Protein AF-X1SJL0-F1 (afdb_monomer_lite)

Sequence (164 aa):
YEKEITGLSDGTPHYFRIRAHNSKGESCGAEKTFTTQTIVAATMITHDANEITDTAAKLHAEVQDTGWENPTRYLDWCEEKTWLAGWDYREKITQDHTKVPNTDQADFSVLITEANIKDHFWGHVKADGSDVAVTSSDGETKLKRELVSIDTVGKTMVLWVVLS

Foldseek 3Di:
DDDDDDDDDAQAKDKDWDWDADPVGIDIDDMDIDHHHHADDWDKDWDDWDPDDPPDIHTDMDTPGCSPDNDDDDDDDDPADAAAPPPPQDDDDDDDPVPDPDPDDAFDWDWDWDPDRDPSNLVPADQVNPVDFDADVSNHHTWDKDWPDDDSVVRTTTMITTHD

Structure (mmCIF, N/CA/C/O backbone):
data_AF-X1SJL0-F1
#
_entry.id   AF-X1SJL0-F1
#
loop_
_atom_site.group_PDB
_atom_site.id
_atom_site.type_symbol
_atom_site.label_atom_id
_atom_site.label_alt_id
_atom_site.label_comp_id
_atom_site.label_asym_id
_atom_site.label_entity_id
_atom_site.label_seq_id
_atom_site.pdbx_PDB_ins_code
_atom_site.Cartn_x
_atom_site.Cartn_y
_atom_site.Cartn_z
_atom_site.occupancy
_atom_site.B_iso_or_equiv
_atom_site.auth_seq_id
_atom_site.auth_comp_id
_atom_site.auth_asym_id
_atom_site.auth_atom_id
_atom_site.pdbx_PDB_model_num
ATOM 1 N N . TYR A 1 1 ? -22.784 16.366 33.598 1.00 87.25 1 TYR A N 1
ATOM 2 C CA . TYR A 1 1 ? -21.342 16.065 33.652 1.00 87.25 1 TYR A CA 1
ATOM 3 C C . TYR A 1 1 ? -20.964 15.496 32.307 1.00 87.25 1 TYR A C 1
ATOM 5 O O . TYR A 1 1 ? -21.662 14.604 31.841 1.00 87.25 1 TYR A O 1
ATOM 13 N N . GLU A 1 2 ? -19.911 16.022 31.702 1.00 94.00 2 GLU A N 1
ATOM 14 C CA . GLU A 1 2 ? -19.382 15.579 30.416 1.00 94.00 2 GLU A CA 1
ATOM 15 C C . GLU A 1 2 ? -17.874 15.368 30.548 1.00 94.00 2 GLU A C 1
ATOM 17 O O . GLU A 1 2 ? -17.224 15.999 31.385 1.00 94.00 2 GLU A O 1
ATOM 22 N N . LYS A 1 3 ? -17.339 14.422 29.777 1.00 96.06 3 LYS A N 1
ATOM 23 C CA . LYS A 1 3 ? -15.914 14.111 29.745 1.00 96.06 3 LYS A CA 1
ATOM 24 C C . LYS A 1 3 ? -15.531 13.701 28.333 1.00 96.06 3 LYS A C 1
ATOM 26 O O . LYS A 1 3 ? -16.121 12.772 27.788 1.00 96.06 3 LYS A O 1
ATOM 31 N N . GLU A 1 4 ? -14.528 14.371 27.789 1.00 97.62 4 GLU A N 1
ATOM 32 C CA . GLU A 1 4 ? -13.896 13.994 26.531 1.00 97.62 4 GLU A CA 1
ATOM 33 C C . GLU A 1 4 ? -12.901 12.844 26.754 1.00 97.62 4 GLU A C 1
ATOM 35 O O . GLU A 1 4 ? -12.238 12.763 27.796 1.00 97.62 4 GLU A O 1
ATOM 40 N N . ILE A 1 5 ? -12.826 11.935 25.784 1.00 96.75 5 ILE A N 1
ATOM 41 C CA . ILE A 1 5 ? -11.886 10.813 25.748 1.00 96.75 5 ILE A CA 1
ATOM 42 C C . ILE A 1 5 ? -11.269 10.731 24.350 1.00 96.75 5 ILE A C 1
ATOM 44 O O . ILE A 1 5 ? -11.955 10.949 23.355 1.00 96.75 5 ILE A O 1
ATOM 48 N N . THR A 1 6 ? -9.979 10.417 24.283 1.00 96.50 6 THR A N 1
ATOM 49 C CA . THR A 1 6 ? -9.200 10.308 23.041 1.00 96.50 6 THR A CA 1
ATOM 50 C C . THR A 1 6 ? -8.395 9.003 23.038 1.00 96.50 6 THR A C 1
ATOM 52 O O . THR A 1 6 ? -8.346 8.304 24.052 1.00 96.50 6 THR A O 1
ATOM 55 N N . GLY A 1 7 ? -7.789 8.646 21.899 1.00 94.56 7 GLY A N 1
ATOM 56 C CA . GLY A 1 7 ? -6.978 7.424 21.770 1.00 94.56 7 GLY A CA 1
ATOM 57 C C . GLY A 1 7 ? -7.793 6.126 21.718 1.00 94.56 7 GLY A C 1
ATOM 58 O O . GLY A 1 7 ? -7.329 5.090 22.186 1.00 94.56 7 GLY A O 1
ATOM 59 N N . LEU A 1 8 ? -9.022 6.189 21.198 1.00 96.50 8 LEU A N 1
ATOM 60 C CA . LEU A 1 8 ? -9.875 5.022 20.977 1.00 96.50 8 LEU A CA 1
ATOM 61 C C . LEU A 1 8 ? -9.530 4.347 19.647 1.00 96.50 8 LEU A C 1
ATOM 63 O O . LEU A 1 8 ? -9.173 5.026 18.688 1.00 96.50 8 LEU A O 1
ATOM 67 N N . SER A 1 9 ? -9.674 3.026 19.588 1.00 95.50 9 SER A N 1
ATOM 68 C CA . SER A 1 9 ? -9.548 2.267 18.342 1.00 95.50 9 SER A CA 1
ATOM 69 C C . SER A 1 9 ? -10.697 2.612 17.393 1.00 95.50 9 SER A C 1
ATOM 71 O O . SER A 1 9 ? -11.831 2.789 17.843 1.00 95.50 9 SER A O 1
ATOM 73 N N . ASP A 1 10 ? -10.426 2.716 16.095 1.00 96.31 10 ASP A N 1
ATOM 74 C CA . ASP A 1 10 ? -11.436 2.982 15.072 1.00 96.31 10 ASP A CA 1
ATOM 75 C C . ASP A 1 10 ? -12.347 1.756 14.852 1.00 96.31 10 ASP A C 1
ATOM 77 O O . ASP A 1 10 ? -12.019 0.633 15.246 1.00 96.31 10 ASP A O 1
ATOM 81 N N . GLY A 1 11 ? -13.552 1.981 14.320 1.00 96.00 11 GLY A N 1
ATOM 82 C CA . GLY A 1 11 ? -14.552 0.939 14.049 1.00 96.00 11 GLY A CA 1
ATOM 83 C C . GLY A 1 11 ? -14.965 0.070 15.248 1.00 96.00 11 GLY A C 1
ATOM 84 O O . GLY A 1 11 ? -15.578 -0.982 15.062 1.00 96.00 11 GLY A O 1
ATOM 85 N N . THR A 1 12 ? -14.620 0.468 16.474 1.00 97.81 12 THR A N 1
ATOM 86 C CA . THR A 1 12 ? -14.664 -0.390 17.663 1.00 97.81 12 THR A CA 1
ATOM 87 C C . THR A 1 12 ? -15.790 0.050 18.605 1.00 97.81 12 THR A C 1
ATOM 89 O O . THR A 1 12 ? -15.933 1.245 18.891 1.00 97.81 12 THR A O 1
ATOM 92 N N . PRO A 1 13 ? -16.626 -0.880 19.111 1.00 97.75 13 PRO A N 1
ATOM 93 C CA . PRO A 1 13 ? -17.634 -0.550 20.108 1.00 97.75 13 PRO A CA 1
ATOM 94 C C . PRO A 1 13 ? -16.989 -0.264 21.471 1.00 97.75 13 PRO A C 1
ATOM 96 O O . PRO A 1 13 ? -16.189 -1.046 21.984 1.00 97.75 13 PRO A O 1
ATOM 99 N N . HIS A 1 14 ? -17.408 0.831 22.097 1.00 98.12 14 HIS A N 1
ATOM 100 C CA . HIS A 1 14 ? -17.014 1.239 23.441 1.00 98.12 14 HIS A CA 1
ATOM 101 C C . HIS A 1 14 ? -18.236 1.360 24.354 1.00 98.12 14 HIS A C 1
ATOM 103 O O . HIS A 1 14 ? -19.357 1.614 23.905 1.00 98.12 14 HIS A O 1
ATOM 109 N N . TYR A 1 15 ? -18.009 1.186 25.656 1.00 98.00 15 TYR A N 1
ATOM 110 C CA . TYR A 1 15 ? -19.053 1.136 26.678 1.00 98.00 15 TYR A CA 1
ATOM 111 C C . TYR A 1 15 ? -18.731 2.117 27.799 1.00 98.00 15 TYR A C 1
ATOM 113 O O . TYR A 1 15 ? -17.581 2.241 28.222 1.00 98.00 15 TYR A O 1
ATOM 121 N N . PHE A 1 16 ? -19.746 2.818 28.297 1.00 97.81 16 PHE A N 1
ATOM 122 C CA . PHE A 1 16 ? -19.586 3.754 29.403 1.00 97.81 16 PHE A CA 1
ATOM 123 C C . PHE A 1 16 ? -20.820 3.785 30.305 1.00 97.81 16 PHE A C 1
ATOM 125 O O . PHE A 1 16 ? -21.941 3.490 29.891 1.00 97.81 16 PHE A O 1
ATOM 132 N N . ARG A 1 17 ? -20.609 4.172 31.564 1.00 97.75 17 ARG A N 1
ATOM 133 C CA . ARG A 1 17 ? -21.665 4.441 32.548 1.00 97.75 17 ARG A CA 1
ATOM 134 C C . ARG A 1 17 ? -21.182 5.461 33.571 1.00 97.75 17 ARG A C 1
ATOM 136 O O . ARG A 1 17 ? -19.985 5.556 33.838 1.00 97.75 17 ARG A O 1
ATOM 143 N N . ILE A 1 18 ? -22.111 6.179 34.194 1.00 97.50 18 ILE A N 1
ATOM 144 C CA . ILE A 1 18 ? -21.806 7.043 35.341 1.00 97.50 18 ILE A CA 1
ATOM 145 C C . ILE A 1 18 ? -21.679 6.210 36.628 1.00 97.50 18 ILE A C 1
ATOM 147 O O . ILE A 1 18 ? -22.442 5.263 36.834 1.00 97.50 18 ILE A O 1
ATOM 151 N N . ARG A 1 19 ? -20.735 6.574 37.504 1.00 97.06 19 ARG A N 1
ATOM 152 C CA . ARG A 1 19 ? -20.610 6.064 38.881 1.00 97.06 19 ARG A CA 1
ATOM 153 C C . ARG A 1 19 ? -20.600 7.240 39.851 1.00 97.06 19 ARG A C 1
ATOM 155 O O . ARG A 1 19 ? -19.917 8.227 39.591 1.00 97.06 19 ARG A O 1
ATOM 162 N N . ALA A 1 20 ? -21.334 7.128 40.952 1.00 97.69 20 ALA A N 1
ATOM 163 C CA . ALA A 1 20 ? -21.373 8.135 42.009 1.00 97.69 20 ALA A CA 1
ATOM 164 C C . ALA A 1 20 ? -21.163 7.477 43.378 1.00 97.69 20 ALA A C 1
ATOM 166 O O . ALA A 1 20 ? -21.744 6.426 43.648 1.00 97.69 20 ALA A O 1
ATOM 167 N N . HIS A 1 21 ? -20.357 8.105 44.236 1.00 97.94 21 HIS A N 1
ATOM 168 C CA . HIS A 1 21 ? -20.058 7.658 45.597 1.00 97.94 21 HIS A CA 1
ATOM 169 C C . HIS A 1 21 ? -20.415 8.756 46.605 1.00 97.94 21 HIS A C 1
ATOM 171 O O . HIS A 1 21 ? -20.130 9.930 46.371 1.00 97.94 21 HIS A O 1
ATOM 177 N N . ASN A 1 22 ? -21.004 8.383 47.738 1.00 97.12 22 ASN A N 1
ATOM 178 C CA . ASN A 1 22 ? -21.153 9.245 48.906 1.00 97.12 22 ASN A CA 1
ATOM 179 C C . ASN A 1 22 ? -20.938 8.432 50.196 1.00 97.12 22 ASN A C 1
ATOM 181 O O . ASN A 1 22 ? -20.711 7.225 50.159 1.00 97.12 22 ASN A O 1
ATOM 185 N N . SER A 1 23 ? -21.062 9.076 51.358 1.00 97.81 23 SER A N 1
ATOM 186 C CA . SER A 1 23 ? -20.890 8.417 52.664 1.00 97.81 23 SER A CA 1
ATOM 187 C C . SER A 1 23 ? -21.877 7.272 52.947 1.00 97.81 23 SER A C 1
ATOM 189 O O . SER A 1 23 ? -21.740 6.587 53.960 1.00 97.81 23 SER A O 1
ATOM 191 N N . LYS A 1 24 ? -22.882 7.061 52.088 1.00 97.62 24 LYS A N 1
ATOM 192 C CA . LYS A 1 24 ? -23.859 5.966 52.158 1.00 97.62 24 LYS A CA 1
ATOM 193 C C . LYS A 1 24 ? -23.596 4.852 51.140 1.00 97.62 24 LYS A C 1
ATOM 195 O O . LYS A 1 24 ? -24.300 3.849 51.185 1.00 97.62 24 LYS A O 1
ATOM 200 N N . GLY A 1 25 ? -22.595 4.992 50.270 1.00 97.19 25 GLY A N 1
ATOM 201 C CA . GLY A 1 25 ? -22.164 3.951 49.339 1.00 97.19 25 GLY A CA 1
ATOM 202 C C . GLY A 1 25 ? -21.967 4.436 47.905 1.00 97.19 25 GLY A C 1
ATOM 203 O O . GLY A 1 25 ? -21.909 5.632 47.623 1.00 97.19 25 GLY A O 1
ATOM 204 N N . GLU A 1 26 ? -21.848 3.472 46.991 1.00 97.94 26 GLU A N 1
ATOM 205 C CA . GLU A 1 26 ? -21.736 3.701 45.550 1.00 97.94 26 GLU A CA 1
ATOM 206 C C . GLU A 1 26 ? -23.017 3.323 44.805 1.00 97.94 26 GLU A C 1
ATOM 208 O O . GLU A 1 26 ? -23.723 2.387 45.173 1.00 97.94 26 GLU A O 1
ATOM 213 N N . SER A 1 27 ? -23.274 4.016 43.698 1.00 97.56 27 SER A N 1
ATOM 214 C CA . SER A 1 27 ? -24.301 3.658 42.722 1.00 97.56 27 SER A CA 1
ATOM 215 C C . SER A 1 27 ? -23.769 3.810 41.297 1.00 97.56 27 SER A C 1
ATOM 217 O O . SER A 1 27 ? -22.865 4.609 41.031 1.00 97.56 27 SER A O 1
ATOM 219 N N . CYS A 1 28 ? -24.319 3.020 40.375 1.00 97.81 28 CYS A N 1
ATOM 220 C CA . CYS A 1 28 ? -24.009 3.077 38.948 1.00 97.81 28 CYS A CA 1
ATOM 221 C C . CYS A 1 28 ? -25.279 3.414 38.162 1.00 97.81 28 CYS A C 1
ATOM 223 O O . CYS A 1 28 ? -26.352 2.901 38.476 1.00 97.81 28 CYS A O 1
ATOM 225 N N . GLY A 1 29 ? -25.148 4.236 37.122 1.00 97.69 29 GLY A N 1
ATOM 226 C CA . GLY A 1 29 ? -26.201 4.405 36.121 1.00 97.69 29 GLY A CA 1
ATOM 227 C C . GLY A 1 29 ? -26.247 3.246 35.119 1.00 97.69 29 GLY A C 1
ATOM 228 O O . GLY A 1 29 ? -25.416 2.335 35.161 1.00 97.69 29 GLY A O 1
ATOM 229 N N . ALA A 1 30 ? -27.205 3.310 34.190 1.00 98.12 30 ALA A N 1
ATOM 230 C CA . ALA A 1 30 ? -27.300 2.365 33.080 1.00 98.12 30 ALA A CA 1
ATOM 231 C C . ALA A 1 30 ? -26.086 2.473 32.141 1.00 98.12 30 ALA A C 1
ATOM 233 O O . ALA A 1 30 ? -25.581 3.571 31.892 1.00 98.12 30 ALA A O 1
ATOM 234 N N . GLU A 1 31 ? -25.651 1.335 31.605 1.00 98.50 31 GLU A N 1
ATOM 235 C CA . GLU A 1 31 ? -24.616 1.283 30.575 1.00 98.50 31 GLU A CA 1
ATOM 236 C C . GLU A 1 31 ? -25.137 1.823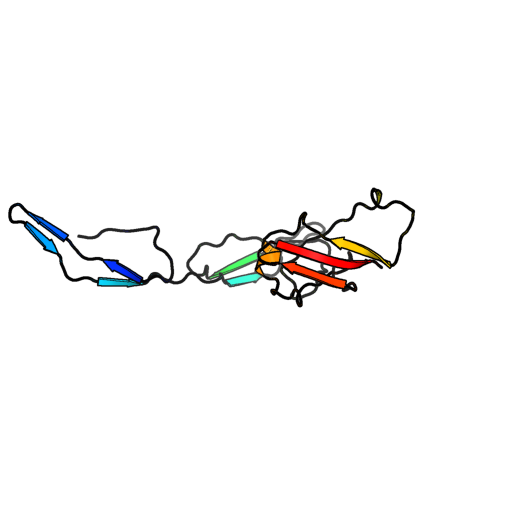 29.240 1.00 98.50 31 GLU A C 1
ATOM 238 O O . GLU A 1 31 ? -26.311 1.667 28.887 1.00 98.50 31 GLU A O 1
ATOM 243 N N . LYS A 1 32 ? -24.247 2.488 28.509 1.00 98.31 32 LYS A N 1
ATOM 244 C CA . LYS A 1 32 ? -24.456 2.983 27.153 1.00 98.31 32 LYS A CA 1
ATOM 245 C C . LYS A 1 32 ? -23.293 2.546 26.275 1.00 98.31 32 LYS A C 1
ATOM 247 O O . LYS A 1 32 ? -22.187 2.330 26.767 1.00 98.31 32 LYS A O 1
ATOM 252 N N . THR A 1 33 ? -23.557 2.446 24.977 1.00 98.00 33 THR A N 1
ATOM 253 C CA . THR A 1 33 ? -22.566 2.073 23.969 1.00 98.00 33 THR A CA 1
ATOM 254 C C . THR A 1 33 ? -22.535 3.093 22.839 1.00 98.00 33 THR A C 1
ATOM 256 O O . THR A 1 33 ? -23.544 3.740 22.549 1.00 98.00 33 THR A O 1
ATOM 259 N N . PHE A 1 34 ? -21.368 3.237 22.226 1.00 97.94 34 PHE A N 1
ATOM 260 C CA . PHE A 1 34 ? -21.162 3.926 20.959 1.00 97.94 34 PHE A CA 1
ATOM 261 C C . PHE A 1 34 ? -20.081 3.177 20.172 1.00 97.94 34 PHE A C 1
ATOM 263 O O . PHE A 1 34 ? -19.327 2.392 20.743 1.00 97.94 34 PHE A O 1
ATOM 270 N N . THR A 1 35 ? -20.006 3.391 18.864 1.00 97.75 35 THR A N 1
ATOM 271 C CA . THR A 1 35 ? -18.961 2.820 18.001 1.00 97.75 35 THR A CA 1
ATOM 272 C C . THR A 1 35 ? -18.211 3.970 17.353 1.00 97.75 35 THR A C 1
ATOM 274 O O . THR A 1 35 ? -18.837 4.929 16.896 1.00 97.75 35 THR A O 1
ATOM 277 N N . THR A 1 36 ? -16.883 3.914 17.374 1.00 97.44 36 THR A N 1
ATOM 278 C CA . THR A 1 36 ? -16.046 4.868 16.638 1.00 97.44 36 THR A CA 1
ATOM 279 C C . THR A 1 36 ? -16.224 4.670 15.132 1.00 97.44 36 THR A C 1
ATOM 281 O O . THR A 1 36 ? -16.646 3.610 14.670 1.00 97.44 36 THR A O 1
ATOM 284 N N . GLN A 1 37 ? -15.939 5.703 14.343 1.00 94.94 37 GLN A N 1
ATOM 285 C CA . GLN A 1 37 ? -15.933 5.571 12.885 1.00 94.94 37 GLN A CA 1
ATOM 286 C C . GLN A 1 37 ? -14.785 4.656 12.453 1.00 94.94 37 GLN A C 1
ATOM 288 O O . GLN A 1 37 ? -13.764 4.608 13.133 1.00 94.94 37 GLN A O 1
ATOM 293 N N . THR A 1 38 ? -14.962 3.928 11.354 1.00 95.50 38 THR A N 1
ATOM 294 C CA . THR A 1 38 ? -13.906 3.108 10.743 1.00 95.50 38 THR A CA 1
ATOM 295 C C . THR A 1 38 ? -13.044 3.983 9.847 1.00 95.50 38 THR A C 1
ATOM 297 O O . THR A 1 38 ? -13.582 4.674 8.978 1.00 95.50 38 THR A O 1
ATOM 300 N N . ILE A 1 39 ? -11.727 3.938 10.041 1.00 94.25 39 ILE A N 1
ATOM 301 C CA . ILE A 1 39 ? -10.785 4.627 9.154 1.00 94.25 39 ILE A CA 1
ATOM 302 C C . ILE A 1 39 ? -10.744 3.876 7.820 1.00 94.25 39 ILE A C 1
ATOM 304 O O . ILE A 1 39 ? -10.699 2.645 7.777 1.00 94.25 39 ILE A O 1
ATOM 308 N N . VAL A 1 40 ? -10.793 4.618 6.717 1.00 93.31 40 VAL A N 1
ATOM 309 C CA . VAL A 1 40 ? -10.741 4.067 5.355 1.00 93.31 40 VAL A CA 1
ATOM 310 C C . VAL A 1 40 ? -9.664 4.775 4.543 1.00 93.31 40 VAL A C 1
ATOM 312 O O . VAL A 1 40 ? -9.152 5.816 4.945 1.00 93.31 40 VAL A O 1
ATOM 315 N N . ALA A 1 41 ? -9.299 4.211 3.392 1.00 89.88 41 ALA A N 1
ATOM 316 C CA . ALA A 1 41 ? -8.312 4.833 2.518 1.00 89.88 41 ALA A CA 1
ATOM 317 C C . ALA A 1 41 ? -8.771 6.229 2.057 1.00 89.88 41 ALA A C 1
ATOM 319 O O . ALA A 1 41 ? -9.920 6.412 1.650 1.00 89.88 41 ALA A O 1
ATOM 320 N N . ALA A 1 42 ? -7.849 7.192 2.081 1.00 92.38 42 ALA A N 1
ATOM 321 C CA . ALA A 1 42 ? -8.074 8.519 1.526 1.00 92.38 42 ALA A CA 1
ATOM 322 C C . ALA A 1 42 ? -8.293 8.452 0.005 1.00 92.38 42 ALA A C 1
ATOM 324 O O . ALA A 1 42 ? -7.689 7.631 -0.690 1.00 92.38 42 ALA A O 1
ATOM 325 N N . THR A 1 43 ? -9.115 9.356 -0.525 1.00 93.50 43 THR A N 1
ATOM 326 C CA . THR A 1 43 ? -9.324 9.503 -1.972 1.00 93.50 43 THR A CA 1
ATOM 327 C C . THR A 1 43 ? -8.642 10.765 -2.484 1.00 93.50 43 THR A C 1
ATOM 329 O O . THR A 1 43 ? -8.631 11.806 -1.821 1.00 93.50 43 THR A O 1
ATOM 332 N N . MET A 1 44 ? -8.028 10.671 -3.663 1.00 93.00 44 MET A N 1
ATOM 333 C CA . MET A 1 44 ? -7.189 11.725 -4.233 1.00 93.00 44 MET A CA 1
ATOM 334 C C . MET A 1 44 ? -7.455 11.905 -5.721 1.00 93.00 44 MET A C 1
ATOM 336 O O . MET A 1 44 ? -7.848 10.966 -6.411 1.00 93.00 44 MET A O 1
ATOM 340 N N . ILE A 1 45 ? -7.188 13.112 -6.208 1.00 93.56 45 ILE A N 1
ATOM 341 C CA . ILE A 1 45 ? -7.168 13.441 -7.629 1.00 93.56 45 ILE A CA 1
ATOM 342 C C . ILE A 1 45 ? -5.843 14.123 -7.976 1.00 93.56 45 ILE A C 1
ATOM 344 O O . ILE A 1 45 ? -5.335 14.949 -7.215 1.00 93.56 45 ILE A O 1
ATOM 348 N N . THR A 1 46 ? -5.280 13.768 -9.127 1.00 90.69 46 THR A N 1
ATOM 349 C CA . THR A 1 46 ? -4.133 14.458 -9.723 1.00 90.69 46 THR A CA 1
ATOM 350 C C . THR A 1 46 ? -4.656 15.411 -10.785 1.00 90.69 46 THR A C 1
ATOM 352 O O . THR A 1 46 ? -5.467 15.018 -11.623 1.00 90.69 46 THR A O 1
ATOM 355 N N . HIS A 1 47 ? -4.203 16.658 -10.736 1.00 93.00 47 HIS A N 1
ATOM 356 C CA . HIS A 1 47 ? -4.571 17.692 -11.698 1.00 93.00 47 HIS A CA 1
ATOM 357 C C . HIS A 1 47 ? -3.452 17.873 -12.726 1.00 93.00 47 HIS A C 1
ATOM 359 O O . HIS A 1 47 ? -2.307 17.476 -12.493 1.00 93.00 47 HIS A O 1
ATOM 365 N N . ASP A 1 48 ? -3.774 18.503 -13.855 1.00 92.56 48 ASP A N 1
ATOM 366 C CA . ASP A 1 48 ? -2.770 18.856 -14.857 1.00 92.56 48 ASP A CA 1
ATOM 367 C C . ASP A 1 48 ? -1.676 19.757 -14.260 1.00 92.56 48 ASP A C 1
ATOM 369 O O . ASP A 1 48 ? -1.932 20.631 -13.424 1.00 92.56 48 ASP A O 1
ATOM 373 N N . ALA A 1 49 ? -0.439 19.566 -14.722 1.00 92.00 49 ALA A N 1
ATOM 374 C CA . ALA A 1 49 ? 0.660 20.467 -14.405 1.00 92.00 49 ALA A CA 1
ATOM 375 C C . ALA A 1 49 ? 0.460 21.835 -15.080 1.00 92.00 49 ALA A C 1
ATOM 377 O O . ALA A 1 49 ? -0.100 21.932 -16.173 1.00 92.00 49 ALA A O 1
ATOM 378 N N . ASN A 1 50 ? 0.957 22.903 -14.459 1.00 96.25 50 ASN A N 1
ATOM 379 C CA . ASN A 1 50 ? 0.947 24.247 -15.043 1.00 96.25 50 ASN A CA 1
ATOM 380 C C . ASN A 1 50 ? 2.276 24.977 -14.797 1.00 96.25 50 ASN A C 1
ATOM 382 O O . ASN A 1 50 ? 3.234 24.369 -14.325 1.00 96.25 50 ASN A O 1
ATOM 386 N N . GLU A 1 51 ? 2.352 26.260 -15.176 1.00 96.50 51 GLU A N 1
ATOM 387 C CA . GLU A 1 51 ? 3.579 27.073 -15.065 1.00 96.50 51 GLU A CA 1
ATOM 388 C C . GLU A 1 51 ? 4.796 26.389 -15.734 1.00 96.50 51 GLU A C 1
ATOM 390 O O . GLU A 1 51 ? 5.903 26.389 -15.202 1.00 96.50 51 GLU A O 1
ATOM 395 N N . ILE A 1 52 ? 4.569 25.764 -16.897 1.00 96.69 52 ILE A N 1
ATOM 396 C CA . ILE A 1 52 ? 5.582 24.981 -17.618 1.00 96.69 52 ILE A CA 1
ATOM 397 C C . ILE A 1 52 ? 6.530 25.922 -18.374 1.00 96.69 52 ILE A C 1
ATOM 399 O O . ILE A 1 52 ? 6.089 26.730 -19.195 1.00 96.69 52 ILE A O 1
ATOM 403 N N . THR A 1 53 ? 7.829 25.792 -18.117 1.00 96.88 53 THR A N 1
ATOM 404 C CA . THR A 1 53 ? 8.923 26.459 -18.836 1.00 96.88 53 THR A CA 1
ATOM 405 C C . THR A 1 53 ? 9.796 25.425 -19.556 1.00 96.88 53 THR A C 1
ATOM 407 O O . THR A 1 53 ? 9.462 24.245 -19.615 1.00 96.88 53 THR A O 1
ATOM 410 N N . ASP A 1 54 ? 10.924 25.855 -20.125 1.00 86.50 54 ASP A N 1
ATOM 411 C CA . ASP A 1 54 ? 11.910 24.963 -20.747 1.00 86.50 54 ASP A CA 1
ATOM 412 C C . ASP A 1 54 ? 12.545 23.956 -19.768 1.00 86.50 54 ASP A C 1
ATOM 414 O O . ASP A 1 54 ? 13.051 22.921 -20.195 1.00 86.50 54 ASP A O 1
ATOM 418 N N . THR A 1 55 ? 12.524 24.261 -18.469 1.00 92.62 55 THR A N 1
ATOM 419 C CA . THR A 1 55 ? 13.265 23.533 -17.427 1.00 92.62 55 THR A CA 1
ATOM 420 C C . THR A 1 55 ? 12.482 23.338 -16.124 1.00 92.62 55 THR A C 1
ATOM 422 O O . THR A 1 55 ? 13.021 22.787 -15.167 1.00 92.62 55 THR A O 1
ATOM 425 N N . ALA A 1 56 ? 11.219 23.772 -16.052 1.00 90.69 56 ALA A N 1
ATOM 426 C CA . ALA A 1 56 ? 10.399 23.656 -14.848 1.00 90.69 56 ALA A CA 1
ATOM 427 C C . ALA A 1 56 ? 8.911 23.446 -15.161 1.00 90.69 56 ALA A C 1
ATOM 429 O O . ALA A 1 56 ? 8.425 23.776 -16.239 1.00 90.69 56 ALA A O 1
ATOM 430 N N . ALA A 1 57 ? 8.183 22.917 -14.181 1.00 93.12 57 ALA A N 1
ATOM 431 C CA . ALA A 1 57 ? 6.728 22.843 -14.159 1.00 93.12 57 ALA A CA 1
ATOM 432 C C . ALA A 1 57 ? 6.244 22.786 -12.704 1.00 93.12 57 ALA A C 1
ATOM 434 O O . ALA A 1 57 ? 7.001 22.431 -11.797 1.00 93.12 57 ALA A O 1
ATOM 435 N N . LYS A 1 58 ? 4.965 23.087 -12.480 1.00 95.56 58 LYS A N 1
ATOM 436 C CA . LYS A 1 58 ? 4.305 22.958 -11.181 1.00 95.56 58 LYS A CA 1
ATOM 437 C C . LYS A 1 58 ? 3.271 21.840 -11.230 1.00 95.56 58 LYS A C 1
ATOM 439 O O . LYS A 1 58 ? 2.365 21.868 -12.062 1.00 95.56 58 LYS A O 1
ATOM 444 N N . LEU A 1 59 ? 3.422 20.865 -10.338 1.00 93.81 59 LEU A N 1
ATOM 445 C CA . LEU A 1 59 ? 2.548 19.697 -10.223 1.00 93.81 59 LEU A CA 1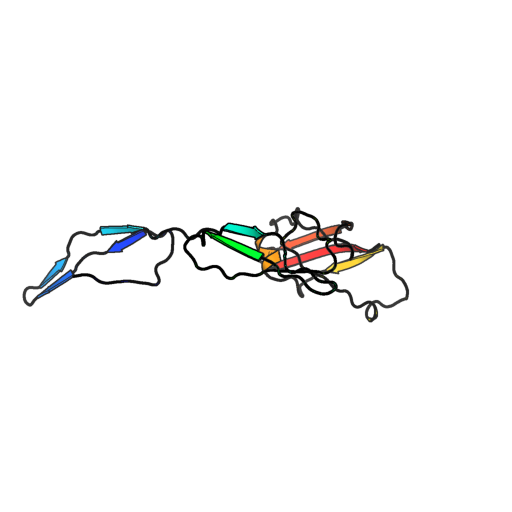
ATOM 446 C C . LEU A 1 59 ? 1.461 19.938 -9.172 1.00 93.81 59 LEU A C 1
ATOM 448 O O . LEU A 1 59 ? 1.707 20.614 -8.172 1.00 93.81 59 LEU A O 1
ATOM 452 N N . HIS A 1 60 ? 0.278 19.360 -9.386 1.00 93.69 60 HIS A N 1
ATOM 453 C CA . HIS A 1 60 ? -0.897 19.594 -8.544 1.00 93.69 60 HIS A CA 1
ATOM 454 C C . HIS A 1 60 ? -1.628 18.288 -8.234 1.00 93.69 60 HIS A C 1
ATOM 456 O O . HIS A 1 60 ? -1.881 17.472 -9.118 1.00 93.69 60 HIS A O 1
ATOM 462 N N . ALA A 1 61 ? -2.010 18.110 -6.972 1.00 92.56 61 ALA A N 1
ATOM 463 C CA . ALA A 1 61 ? -2.872 17.025 -6.521 1.00 92.56 61 ALA A CA 1
ATOM 464 C C . ALA A 1 61 ? -3.701 17.483 -5.317 1.00 92.56 61 ALA A C 1
ATOM 466 O O . ALA A 1 61 ? -3.306 18.391 -4.583 1.00 92.56 61 ALA A O 1
ATOM 467 N N . GLU A 1 62 ? -4.846 16.847 -5.105 1.00 95.25 62 GLU A N 1
ATOM 468 C CA . GLU A 1 62 ? -5.807 17.211 -4.069 1.00 95.25 62 GLU A CA 1
ATOM 469 C C . GLU A 1 62 ? -6.351 15.958 -3.374 1.00 95.25 62 GLU A C 1
ATOM 471 O O . GLU A 1 62 ? -6.669 14.963 -4.024 1.00 95.25 62 GLU A O 1
ATOM 476 N N . VAL A 1 63 ? -6.476 16.013 -2.043 1.00 96.50 63 VAL A N 1
ATOM 477 C CA . VAL A 1 63 ? -7.195 14.989 -1.266 1.00 96.50 63 VAL A CA 1
ATOM 478 C C . VAL A 1 63 ? -8.664 15.381 -1.231 1.00 96.50 63 VAL A C 1
ATOM 480 O O . VAL A 1 63 ? -8.993 16.439 -0.703 1.00 96.50 63 VAL A O 1
ATOM 483 N N . GLN A 1 64 ? -9.515 14.523 -1.784 1.00 97.12 64 GLN A N 1
ATOM 484 C CA . GLN A 1 64 ? -10.966 14.705 -1.836 1.00 97.12 64 GLN A CA 1
ATOM 485 C C . GLN A 1 64 ? -11.633 14.237 -0.538 1.00 97.12 64 GLN A C 1
ATOM 487 O O . GLN A 1 64 ? -12.557 14.876 -0.042 1.00 97.12 64 GLN A O 1
ATOM 492 N N . ASP A 1 65 ? -11.124 13.151 0.044 1.00 96.56 65 ASP A N 1
ATOM 493 C CA . ASP A 1 65 ? -11.561 12.619 1.333 1.00 96.56 65 ASP A CA 1
ATOM 494 C C . ASP A 1 65 ? -10.349 12.063 2.080 1.00 96.56 65 ASP A C 1
ATOM 496 O O . ASP A 1 65 ? -9.521 11.362 1.497 1.00 96.56 65 ASP A O 1
ATOM 500 N N . THR A 1 66 ? -10.233 12.378 3.366 1.00 96.06 66 THR A N 1
ATOM 501 C CA . THR A 1 66 ? -9.153 11.878 4.216 1.00 96.06 66 THR A CA 1
ATOM 502 C C . THR A 1 66 ? -9.422 10.462 4.723 1.00 96.06 66 THR A C 1
ATOM 504 O O . THR A 1 66 ? -8.499 9.809 5.189 1.00 96.06 66 THR A O 1
ATOM 507 N N . GLY A 1 67 ? -10.664 9.975 4.656 1.00 95.00 67 GLY A N 1
ATOM 508 C CA . GLY A 1 67 ? -11.022 8.664 5.195 1.00 95.00 67 GLY A CA 1
ATOM 509 C C . GLY A 1 67 ? -10.943 8.610 6.722 1.00 95.00 67 GLY A C 1
ATOM 510 O O . GLY A 1 67 ? -10.593 7.580 7.291 1.00 95.00 67 GLY A O 1
ATOM 511 N N . TRP A 1 68 ? -11.281 9.727 7.380 1.00 93.44 68 TRP A N 1
ATOM 512 C CA . TRP A 1 68 ? -11.310 9.909 8.844 1.00 93.44 68 TRP A CA 1
ATOM 513 C C . TRP A 1 68 ? -9.957 9.986 9.563 1.00 93.44 68 TRP A C 1
ATOM 515 O O . TRP A 1 68 ? -9.926 10.255 10.762 1.00 93.44 68 TRP A O 1
ATOM 525 N N . GLU A 1 69 ? -8.843 9.869 8.843 1.00 93.31 69 GLU A N 1
ATOM 526 C CA . GLU A 1 69 ? -7.495 10.102 9.368 1.00 93.31 69 GLU A CA 1
ATOM 527 C C . GLU A 1 69 ? -6.729 11.057 8.451 1.00 93.31 69 GLU A C 1
ATOM 529 O O . GLU A 1 69 ? -6.930 11.048 7.246 1.00 93.31 69 GLU A O 1
ATOM 534 N N . ASN A 1 70 ? -5.858 11.916 8.985 1.00 92.25 70 ASN A N 1
ATOM 535 C CA . ASN A 1 70 ? -5.104 12.844 8.142 1.00 92.25 70 ASN A CA 1
ATOM 536 C C . ASN A 1 70 ? -3.974 12.102 7.392 1.00 92.25 70 ASN A C 1
ATOM 538 O O . ASN A 1 70 ? -3.031 11.651 8.045 1.00 92.25 70 ASN A O 1
ATOM 542 N N . PRO A 1 71 ? -4.011 11.988 6.048 1.00 91.81 71 PRO A N 1
ATOM 543 C CA . PRO A 1 71 ? -3.036 11.185 5.321 1.00 91.81 71 PRO A CA 1
ATOM 544 C C . PRO A 1 71 ? -1.694 11.908 5.176 1.00 91.81 71 PRO A C 1
ATOM 546 O O . PRO A 1 71 ? -1.633 13.130 4.990 1.00 91.81 71 PRO A O 1
ATOM 549 N N . THR A 1 72 ? -0.613 11.126 5.151 1.00 91.75 72 THR A N 1
ATOM 550 C CA . THR A 1 72 ? 0.678 11.591 4.623 1.00 91.75 72 THR A CA 1
ATOM 551 C C . THR A 1 72 ? 0.602 11.635 3.097 1.00 91.75 72 THR A C 1
ATOM 553 O O . THR A 1 72 ? 0.009 10.754 2.480 1.00 91.75 72 THR A O 1
ATOM 556 N N . ARG A 1 73 ? 1.165 12.677 2.478 1.00 85.88 73 ARG A N 1
ATOM 557 C CA . ARG A 1 73 ? 0.997 12.975 1.047 1.00 85.88 73 ARG A CA 1
ATOM 558 C C . ARG A 1 73 ? 2.351 12.989 0.354 1.00 85.88 73 ARG A C 1
ATOM 560 O O . ARG A 1 73 ? 3.281 13.618 0.854 1.00 85.88 73 ARG A O 1
ATOM 567 N N . TYR A 1 74 ? 2.417 12.362 -0.813 1.00 82.50 74 TYR A N 1
ATOM 568 C CA . TYR A 1 74 ? 3.579 12.362 -1.697 1.00 82.50 74 TYR A CA 1
ATOM 569 C C . TYR A 1 74 ? 3.115 12.727 -3.108 1.00 82.50 74 TYR A C 1
ATOM 571 O O . TYR A 1 74 ? 2.016 12.349 -3.514 1.00 82.50 74 TYR A O 1
ATOM 579 N N . LEU A 1 75 ? 3.927 13.495 -3.830 1.00 82.94 75 LEU A N 1
ATOM 580 C CA . LEU A 1 75 ? 3.694 13.835 -5.229 1.00 82.94 75 LEU A CA 1
ATOM 581 C C . LEU A 1 75 ? 4.997 13.582 -5.980 1.00 82.94 75 LEU A C 1
ATOM 583 O O . LEU A 1 75 ? 5.942 14.362 -5.868 1.00 82.94 75 LEU A O 1
ATOM 587 N N . ASP A 1 76 ? 5.050 12.453 -6.677 1.00 77.06 76 ASP A N 1
ATOM 588 C CA . ASP A 1 76 ? 6.261 11.970 -7.333 1.00 77.06 76 ASP A CA 1
ATOM 589 C C . ASP A 1 76 ? 6.383 12.507 -8.769 1.00 77.06 76 ASP A C 1
ATOM 591 O O . ASP A 1 76 ? 5.385 12.749 -9.450 1.00 77.06 76 ASP A O 1
ATOM 595 N N . TRP A 1 77 ? 7.621 12.670 -9.245 1.00 75.81 77 TRP A N 1
ATOM 596 C CA . TRP A 1 77 ? 7.946 13.110 -10.606 1.00 75.81 77 TRP A CA 1
ATOM 597 C C . TRP A 1 77 ? 9.199 12.404 -11.137 1.00 75.81 77 TRP A C 1
ATOM 599 O O . TRP A 1 77 ? 10.105 12.086 -10.366 1.00 75.81 77 TRP A O 1
ATOM 609 N N . CYS A 1 78 ? 9.257 12.172 -12.452 1.00 69.62 78 CYS A N 1
ATOM 610 C CA . CYS A 1 78 ? 10.405 11.582 -13.141 1.00 69.62 78 CYS A CA 1
ATOM 611 C C . CYS A 1 78 ? 10.541 12.114 -14.581 1.00 69.62 78 CYS A C 1
ATOM 613 O O . CYS A 1 78 ? 9.544 12.458 -15.215 1.00 69.62 78 CYS A O 1
ATOM 615 N N . GLU A 1 79 ? 11.772 12.148 -15.101 1.00 60.88 79 GLU A N 1
ATOM 616 C CA . GLU A 1 79 ? 12.094 12.591 -16.473 1.00 60.88 79 GLU A CA 1
ATOM 617 C C . GLU A 1 79 ? 11.800 11.516 -17.532 1.00 60.88 79 GLU A C 1
ATOM 619 O O . GLU A 1 79 ? 11.485 11.832 -18.677 1.00 60.88 79 GLU A O 1
ATOM 624 N N . GLU A 1 80 ? 11.829 10.243 -17.137 1.00 57.09 80 GLU A N 1
ATOM 625 C CA . GLU A 1 80 ? 11.505 9.098 -17.985 1.00 57.09 80 GLU A CA 1
ATOM 626 C C . GLU A 1 80 ? 10.219 8.448 -17.470 1.00 57.09 80 GLU A C 1
ATOM 628 O O . GLU A 1 80 ? 10.158 7.925 -16.355 1.00 57.09 80 GLU A O 1
ATOM 633 N N . LYS A 1 81 ? 9.148 8.522 -18.267 1.00 57.94 81 LYS A N 1
ATOM 634 C CA . LYS A 1 81 ? 7.914 7.782 -17.999 1.00 57.94 81 LYS A CA 1
ATOM 635 C C . LYS A 1 81 ? 8.053 6.396 -18.596 1.00 57.94 81 LYS A C 1
ATOM 637 O O . LYS A 1 81 ? 7.797 6.261 -19.783 1.00 57.94 81 LYS A O 1
ATOM 642 N N . THR A 1 82 ? 8.308 5.389 -17.778 1.00 55.88 82 THR A N 1
ATOM 643 C CA . THR A 1 82 ? 8.103 3.998 -18.186 1.00 55.88 82 THR A CA 1
ATOM 644 C C . THR A 1 82 ? 8.007 3.108 -16.949 1.00 55.88 82 THR A C 1
ATOM 646 O O . THR A 1 82 ? 8.955 2.472 -16.517 1.00 55.88 82 THR A O 1
ATOM 649 N N . TRP A 1 83 ? 6.848 3.084 -16.303 1.00 62.47 83 TRP A N 1
ATOM 650 C CA . TRP A 1 83 ? 6.544 2.022 -15.347 1.00 62.47 83 TRP A CA 1
ATOM 651 C C . TRP A 1 83 ? 5.407 1.219 -15.937 1.00 62.47 83 TRP A C 1
ATOM 653 O O . TRP A 1 83 ? 4.444 1.798 -16.446 1.00 62.47 83 TRP A O 1
ATOM 663 N N . LEU A 1 84 ? 5.520 -0.102 -15.875 1.00 70.56 84 LEU A N 1
ATOM 664 C CA . LEU A 1 84 ? 4.464 -1.012 -16.280 1.00 70.56 84 LEU A CA 1
ATOM 665 C C . LEU A 1 84 ? 3.120 -0.555 -15.676 1.00 70.56 84 LEU A C 1
ATOM 667 O O . LEU A 1 84 ? 2.940 -0.544 -14.460 1.00 70.56 84 LEU A O 1
ATOM 671 N N . ALA A 1 85 ? 2.184 -0.123 -16.525 1.00 75.31 85 ALA A N 1
ATOM 672 C CA . ALA A 1 85 ? 0.939 0.492 -16.069 1.00 75.31 85 ALA A CA 1
ATOM 673 C C . ALA A 1 85 ? 0.131 -0.464 -15.169 1.00 75.31 85 ALA A C 1
ATOM 675 O O . ALA A 1 85 ? -0.054 -1.633 -15.513 1.00 75.31 85 ALA A O 1
ATOM 676 N N . GLY A 1 86 ? -0.355 0.037 -14.027 1.00 78.50 86 GLY A N 1
ATOM 677 C CA . GLY A 1 86 ? -1.071 -0.760 -13.022 1.00 78.50 86 GLY A CA 1
ATOM 678 C C . GLY A 1 86 ? -0.170 -1.553 -12.064 1.00 78.50 86 GLY A C 1
ATOM 679 O O . GLY A 1 86 ? -0.664 -2.452 -11.389 1.00 78.50 86 GLY A O 1
ATOM 680 N N . TRP A 1 87 ? 1.134 -1.248 -12.018 1.00 84.06 87 TRP A N 1
ATOM 681 C CA . TRP A 1 87 ? 2.118 -1.851 -11.108 1.00 84.06 87 TRP A CA 1
ATOM 682 C C . TRP A 1 87 ? 2.733 -0.784 -10.196 1.00 84.06 87 TRP A C 1
ATOM 684 O O . TRP A 1 87 ? 3.905 -0.418 -10.306 1.00 84.06 87 TRP A O 1
ATOM 694 N N . ASP A 1 88 ? 1.904 -0.253 -9.299 1.00 83.44 88 ASP A N 1
ATOM 695 C CA . ASP A 1 88 ? 2.246 0.920 -8.488 1.00 83.44 88 ASP A CA 1
ATOM 696 C C . ASP A 1 88 ? 3.277 0.610 -7.387 1.00 83.44 88 ASP A C 1
ATOM 698 O O . ASP A 1 88 ? 4.080 1.474 -7.030 1.00 83.44 88 ASP A O 1
ATOM 702 N N . TYR A 1 89 ? 3.334 -0.639 -6.916 1.00 87.12 89 TYR A N 1
ATOM 703 C CA . TYR A 1 89 ? 4.208 -1.084 -5.828 1.00 87.12 89 TYR A CA 1
ATOM 704 C C . TYR A 1 89 ? 5.473 -1.758 -6.361 1.00 87.12 89 TYR A C 1
ATOM 706 O O . TYR A 1 89 ? 5.474 -2.937 -6.712 1.00 87.12 89 TYR A O 1
ATOM 714 N N . ARG A 1 90 ? 6.566 -0.994 -6.444 1.00 84.75 90 ARG A N 1
ATOM 715 C CA . ARG A 1 90 ? 7.797 -1.406 -7.138 1.00 84.75 90 ARG A CA 1
ATOM 716 C C . ARG A 1 90 ? 9.064 -0.953 -6.423 1.00 84.75 90 ARG A C 1
ATOM 718 O O . ARG A 1 90 ? 9.053 0.073 -5.747 1.00 84.75 90 ARG A O 1
ATOM 725 N N . GLU A 1 91 ? 10.154 -1.691 -6.623 1.00 86.12 91 GLU A N 1
ATOM 726 C CA . GLU A 1 91 ? 11.491 -1.349 -6.128 1.00 86.12 91 GLU A CA 1
ATOM 727 C C . GLU A 1 91 ? 12.502 -1.382 -7.279 1.00 86.12 91 GLU A C 1
ATOM 729 O O . GLU A 1 91 ? 12.501 -2.310 -8.091 1.00 86.12 91 GLU A O 1
ATOM 734 N N . LYS A 1 92 ? 13.384 -0.377 -7.350 1.00 82.56 92 LYS A N 1
ATOM 735 C CA . LYS A 1 92 ? 14.472 -0.353 -8.332 1.00 82.56 92 LYS A CA 1
ATOM 736 C C . LYS A 1 92 ? 15.641 -1.190 -7.824 1.00 82.56 92 LYS A C 1
ATOM 738 O O . LYS A 1 92 ? 16.245 -0.866 -6.805 1.00 82.56 92 LYS A O 1
ATOM 743 N N . ILE A 1 93 ? 16.017 -2.209 -8.588 1.00 81.00 93 ILE A N 1
ATOM 744 C CA . ILE A 1 93 ? 17.219 -3.004 -8.332 1.00 81.00 93 ILE A CA 1
ATOM 745 C C . ILE A 1 93 ? 18.342 -2.467 -9.219 1.00 81.00 93 ILE A C 1
ATOM 747 O O . ILE A 1 93 ? 18.186 -2.369 -10.433 1.00 81.00 93 ILE A O 1
ATOM 751 N N . THR A 1 94 ? 19.469 -2.098 -8.607 1.00 78.25 94 THR A N 1
ATOM 752 C CA . THR A 1 94 ? 20.672 -1.662 -9.331 1.00 78.25 94 THR A CA 1
ATOM 753 C C . THR A 1 94 ? 21.761 -2.706 -9.149 1.00 78.25 94 THR A C 1
ATOM 755 O O . THR A 1 94 ? 22.151 -3.001 -8.020 1.00 78.25 94 THR A O 1
ATOM 758 N N . GLN A 1 95 ? 22.263 -3.249 -10.252 1.00 76.44 95 GLN A N 1
ATOM 759 C CA . GLN A 1 95 ? 23.409 -4.145 -10.242 1.00 76.44 95 GLN A CA 1
ATOM 760 C C . GLN A 1 95 ? 24.683 -3.350 -10.536 1.00 76.44 95 GLN A C 1
ATOM 762 O O . GLN A 1 95 ? 24.769 -2.646 -11.540 1.00 76.44 95 GLN A O 1
ATOM 767 N N . ASP A 1 96 ? 25.684 -3.471 -9.666 1.00 78.19 96 ASP A N 1
ATOM 768 C CA . ASP A 1 96 ? 27.007 -2.904 -9.919 1.00 78.19 96 ASP A CA 1
ATOM 769 C C . ASP A 1 96 ? 27.748 -3.784 -10.934 1.00 78.19 96 ASP A C 1
ATOM 771 O O . ASP A 1 96 ? 28.245 -4.867 -10.609 1.00 78.19 96 ASP A O 1
ATOM 775 N N . HIS A 1 97 ? 27.821 -3.307 -12.176 1.00 73.81 97 HIS A N 1
ATOM 776 C CA . HIS A 1 97 ? 28.474 -4.018 -13.273 1.00 73.81 97 HIS A CA 1
ATOM 777 C C . HIS A 1 97 ? 29.970 -4.271 -13.016 1.00 73.81 97 HIS A C 1
ATOM 779 O O . HIS A 1 97 ? 30.541 -5.196 -13.585 1.00 73.81 97 HIS A O 1
ATOM 785 N N . THR A 1 98 ? 30.618 -3.509 -12.127 1.00 78.81 98 THR A N 1
ATOM 786 C CA . THR A 1 98 ? 32.035 -3.710 -11.777 1.00 78.81 98 THR A CA 1
ATOM 787 C C . THR A 1 98 ? 32.261 -4.919 -10.866 1.00 78.81 98 THR A C 1
ATOM 789 O O . THR A 1 98 ? 33.398 -5.359 -10.683 1.00 78.81 98 THR A O 1
ATOM 792 N N . LYS A 1 99 ? 31.187 -5.470 -10.284 1.00 77.00 99 LYS A N 1
ATOM 793 C CA . LYS A 1 99 ? 31.214 -6.646 -9.402 1.00 77.00 99 LYS A CA 1
ATOM 794 C C . LYS A 1 99 ? 30.878 -7.949 -10.115 1.00 77.00 99 LYS A C 1
ATOM 796 O O . LYS A 1 99 ? 30.909 -8.993 -9.470 1.00 77.00 99 LYS A O 1
ATOM 801 N N . VAL A 1 100 ? 30.585 -7.904 -11.414 1.00 73.31 100 VAL A N 1
ATOM 802 C CA . VAL A 1 100 ? 30.362 -9.087 -12.252 1.00 73.31 100 VAL A CA 1
A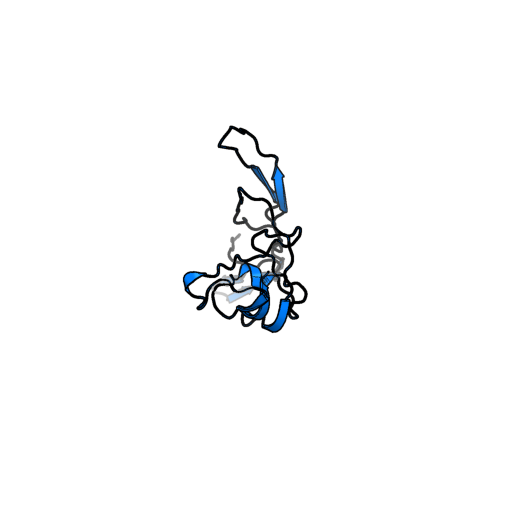TOM 803 C C . VAL A 1 100 ? 31.685 -9.432 -12.947 1.00 73.31 100 VAL A C 1
ATOM 805 O O . VAL A 1 100 ? 32.126 -8.678 -13.813 1.00 73.31 100 VAL A O 1
ATOM 808 N N . PRO A 1 101 ? 32.379 -10.520 -12.556 1.00 69.38 101 PRO A N 1
ATOM 809 C CA . PRO A 1 101 ? 33.641 -10.899 -13.181 1.00 69.38 101 PRO A CA 1
ATOM 810 C C . PRO A 1 101 ? 33.400 -11.416 -14.607 1.00 69.38 101 PRO A C 1
ATOM 812 O O . PRO A 1 101 ? 32.497 -12.222 -14.825 1.00 69.38 101 PRO A O 1
ATOM 815 N N . ASN A 1 102 ? 34.278 -11.025 -15.533 1.00 63.97 102 ASN A N 1
ATOM 816 C CA . ASN A 1 102 ? 34.227 -11.243 -16.987 1.00 63.97 102 ASN A CA 1
ATOM 817 C C . ASN A 1 102 ? 33.357 -10.234 -17.754 1.00 63.97 102 ASN A C 1
ATOM 819 O O . ASN A 1 102 ? 32.222 -9.949 -17.393 1.00 63.97 102 ASN A O 1
ATOM 823 N N . THR A 1 103 ? 33.951 -9.710 -18.827 1.00 66.81 103 THR A N 1
ATOM 824 C CA . THR A 1 103 ? 33.366 -8.795 -19.817 1.00 66.81 103 THR A CA 1
ATOM 825 C C . THR A 1 103 ? 32.059 -9.332 -20.399 1.00 66.81 103 THR A C 1
ATOM 827 O O . THR A 1 103 ? 31.950 -10.541 -20.584 1.00 66.81 103 THR A O 1
ATOM 830 N N . ASP A 1 104 ? 31.134 -8.419 -20.705 1.00 63.41 104 ASP A N 1
ATOM 831 C CA . ASP A 1 104 ? 29.874 -8.584 -21.445 1.00 63.41 104 ASP A CA 1
ATOM 832 C C . ASP A 1 104 ? 29.210 -9.963 -21.291 1.00 63.41 104 ASP A C 1
ATOM 834 O O . ASP A 1 104 ? 29.389 -10.866 -22.110 1.00 63.41 104 ASP A O 1
ATOM 838 N N . GLN A 1 105 ? 28.421 -10.121 -20.225 1.00 67.50 105 GLN A N 1
ATOM 839 C CA . GLN A 1 105 ? 27.549 -11.281 -20.044 1.00 67.50 105 GLN A CA 1
ATOM 840 C C . GLN A 1 105 ? 26.147 -10.976 -20.583 1.00 67.50 105 GLN A C 1
ATOM 842 O O . GLN A 1 105 ? 25.553 -9.967 -20.212 1.00 67.50 105 GLN A O 1
ATOM 847 N N . ALA A 1 106 ? 25.618 -11.872 -21.415 1.00 66.81 106 ALA A N 1
ATOM 848 C CA . ALA A 1 106 ? 24.227 -11.881 -21.867 1.00 66.81 106 ALA A CA 1
ATOM 849 C C . ALA A 1 106 ? 23.509 -13.122 -21.310 1.00 66.81 106 ALA A C 1
ATOM 851 O O . ALA A 1 106 ? 24.158 -14.137 -21.042 1.00 66.81 106 ALA A O 1
ATOM 852 N N . ASP A 1 107 ? 22.188 -13.044 -21.132 1.00 66.31 107 ASP A N 1
ATOM 853 C CA . ASP A 1 107 ? 21.310 -14.160 -20.741 1.00 66.31 107 ASP A CA 1
ATOM 854 C C . ASP A 1 107 ? 21.695 -14.878 -19.432 1.00 66.31 107 ASP A C 1
ATOM 856 O O . ASP A 1 107 ? 21.461 -16.078 -19.261 1.00 66.31 107 ASP A O 1
ATOM 860 N N . PHE A 1 108 ? 22.278 -14.161 -18.472 1.00 65.44 108 PHE A N 1
ATOM 861 C CA . PHE A 1 108 ? 22.662 -14.740 -17.186 1.00 65.44 108 PHE A CA 1
ATOM 862 C C . PHE A 1 108 ? 21.583 -14.517 -16.123 1.00 65.44 108 PHE A C 1
ATOM 864 O O . PHE A 1 108 ? 20.846 -13.529 -16.139 1.00 65.44 108 PHE A O 1
ATOM 871 N N . SER A 1 109 ? 21.475 -15.471 -15.197 1.00 65.06 109 SER A N 1
ATOM 872 C CA . SER A 1 109 ? 20.475 -15.428 -14.133 1.00 65.06 109 SER A CA 1
ATOM 873 C C . SER A 1 109 ? 21.025 -14.740 -12.889 1.00 65.06 109 SER A C 1
ATOM 875 O O . SER A 1 109 ? 22.067 -15.131 -12.363 1.00 65.06 109 SER A O 1
ATOM 877 N N . VAL A 1 110 ? 20.308 -13.732 -12.396 1.00 70.69 110 VAL A N 1
ATOM 878 C CA . VAL A 1 110 ? 20.632 -13.056 -11.134 1.00 70.69 110 VAL A CA 1
ATOM 879 C C . VAL A 1 110 ? 19.732 -13.580 -10.025 1.00 70.69 110 VAL A C 1
ATOM 881 O O . VAL A 1 110 ? 18.521 -13.686 -10.211 1.00 70.69 110 VAL A O 1
ATOM 884 N N . LEU A 1 111 ? 20.338 -13.889 -8.877 1.00 67.69 111 LEU A N 1
ATOM 885 C CA . LEU A 1 111 ? 19.638 -14.188 -7.636 1.00 67.69 111 LEU A CA 1
ATOM 886 C C . LEU A 1 111 ? 19.331 -12.879 -6.901 1.00 67.69 111 LEU A C 1
ATOM 888 O O . LEU A 1 111 ? 20.244 -12.143 -6.531 1.00 67.69 111 LEU A O 1
ATOM 892 N N . ILE A 1 112 ? 18.051 -12.610 -6.661 1.00 70.44 112 ILE A N 1
ATOM 893 C CA . ILE A 1 112 ? 17.599 -11.498 -5.818 1.00 70.44 112 ILE A CA 1
ATOM 894 C C . ILE A 1 112 ? 17.179 -12.088 -4.468 1.00 70.44 112 ILE A C 1
ATOM 896 O O . ILE A 1 112 ? 16.197 -12.823 -4.425 1.00 70.44 112 ILE A O 1
ATOM 900 N N . THR A 1 113 ? 17.917 -11.791 -3.391 1.00 65.94 113 THR A N 1
ATOM 901 C CA . THR A 1 113 ? 17.650 -12.286 -2.021 1.00 65.94 113 THR A CA 1
ATOM 902 C C . THR A 1 113 ? 17.889 -11.221 -0.957 1.00 65.94 113 THR A C 1
ATOM 904 O O . THR A 1 113 ? 18.845 -10.460 -1.080 1.00 65.94 113 THR A O 1
ATOM 907 N N . GLU A 1 114 ? 17.068 -11.248 0.102 1.00 61.59 114 GLU A N 1
ATOM 908 C CA . GLU A 1 114 ? 17.230 -10.699 1.473 1.00 61.59 114 GLU A CA 1
ATOM 909 C C . GLU A 1 114 ? 17.744 -9.255 1.697 1.00 61.59 114 GLU A C 1
ATOM 911 O O . GLU A 1 114 ? 17.643 -8.759 2.816 1.00 61.59 114 GLU A O 1
ATOM 916 N N . ALA A 1 115 ? 18.214 -8.513 0.695 1.00 56.19 115 ALA A N 1
ATOM 917 C CA . ALA A 1 115 ? 18.702 -7.148 0.866 1.00 56.19 115 ALA A CA 1
ATOM 918 C C . ALA A 1 115 ? 18.006 -6.188 -0.109 1.00 56.19 115 ALA A C 1
ATOM 920 O O . ALA A 1 115 ? 18.222 -6.240 -1.317 1.00 56.19 115 ALA A O 1
ATOM 921 N N . ASN A 1 116 ? 17.232 -5.255 0.456 1.00 63.25 116 ASN A N 1
ATOM 922 C CA . ASN A 1 116 ? 16.803 -3.977 -0.137 1.00 63.25 116 ASN A CA 1
ATOM 923 C C . ASN A 1 116 ? 15.446 -3.893 -0.862 1.00 63.25 116 ASN A C 1
ATOM 925 O O . ASN A 1 116 ? 15.157 -2.834 -1.412 1.00 63.25 116 ASN A O 1
ATOM 929 N N . ILE A 1 117 ? 14.571 -4.906 -0.812 1.00 80.75 117 ILE A N 1
ATOM 930 C CA . ILE A 1 117 ? 13.162 -4.703 -1.208 1.00 80.75 117 ILE A CA 1
ATOM 931 C C . ILE A 1 117 ? 12.377 -4.136 -0.020 1.00 80.75 117 ILE A C 1
ATOM 933 O O . ILE A 1 117 ? 12.260 -4.789 1.019 1.00 80.75 117 ILE A O 1
ATOM 937 N N . LYS A 1 118 ? 11.859 -2.913 -0.171 1.00 82.31 118 LYS A N 1
ATOM 938 C CA . LYS A 1 118 ? 11.188 -2.156 0.895 1.00 82.31 118 LYS A CA 1
ATOM 939 C C . LYS A 1 118 ? 9.799 -2.702 1.237 1.00 82.31 118 LYS A C 1
ATOM 941 O O . LYS A 1 118 ? 9.140 -3.357 0.434 1.00 82.31 118 LYS A O 1
ATOM 946 N N . ASP A 1 119 ? 9.326 -2.354 2.432 1.00 83.56 119 ASP A N 1
ATOM 947 C CA . ASP A 1 119 ? 8.047 -2.805 2.997 1.00 83.56 119 ASP A CA 1
ATOM 948 C C . ASP A 1 119 ? 6.818 -2.502 2.131 1.00 83.56 119 ASP A C 1
ATOM 950 O O . ASP A 1 119 ? 5.872 -3.290 2.133 1.00 83.56 119 ASP A O 1
ATOM 954 N N . HIS A 1 120 ? 6.834 -1.411 1.357 1.00 84.00 120 HIS A N 1
ATOM 955 C CA . HIS A 1 120 ? 5.706 -1.044 0.492 1.00 84.00 120 HIS A CA 1
ATOM 956 C C . HIS A 1 120 ? 5.467 -2.044 -0.641 1.00 84.00 120 HIS A C 1
ATOM 958 O O . HIS A 1 120 ? 4.360 -2.110 -1.159 1.00 84.00 120 HIS A O 1
ATOM 964 N N . PHE A 1 121 ? 6.477 -2.821 -1.034 1.00 88.12 121 PHE A N 1
ATOM 965 C CA . PHE A 1 121 ? 6.309 -3.901 -2.000 1.00 88.12 121 PHE A CA 1
ATOM 966 C C . PHE A 1 121 ? 5.590 -5.091 -1.350 1.00 88.12 121 PHE A C 1
ATOM 968 O O . PHE A 1 121 ? 4.563 -5.548 -1.841 1.00 88.12 121 PHE A O 1
ATOM 975 N N . TRP A 1 122 ? 6.081 -5.553 -0.196 1.00 88.38 122 TRP A N 1
ATOM 976 C CA . TRP A 1 122 ? 5.614 -6.785 0.452 1.00 88.38 122 TRP A CA 1
ATOM 977 C C . TRP A 1 122 ? 4.145 -6.758 0.875 1.00 88.38 122 TRP A C 1
ATOM 979 O O . TRP A 1 122 ? 3.482 -7.790 0.820 1.00 88.38 122 TRP A O 1
ATOM 989 N N . GLY A 1 123 ? 3.617 -5.590 1.255 1.00 88.31 123 GLY A N 1
ATOM 990 C CA . GLY A 1 123 ? 2.213 -5.440 1.655 1.00 88.31 123 GLY A CA 1
ATOM 991 C C . GLY A 1 123 ? 1.195 -5.719 0.543 1.00 88.31 123 GLY A C 1
ATOM 992 O O . GLY A 1 123 ? -0.000 -5.823 0.825 1.00 88.31 123 GLY A O 1
ATOM 993 N N . HIS A 1 124 ? 1.646 -5.829 -0.709 1.00 89.94 124 HIS A N 1
ATOM 994 C CA . HIS A 1 124 ? 0.778 -5.903 -1.885 1.00 89.94 124 HIS A CA 1
ATOM 995 C C . HIS A 1 124 ? 1.086 -7.073 -2.816 1.00 89.94 124 HIS A C 1
ATOM 997 O O . HIS A 1 124 ? 0.436 -7.208 -3.847 1.00 89.94 124 HIS A O 1
ATOM 1003 N N . VAL A 1 125 ? 2.033 -7.931 -2.434 1.00 91.25 125 VAL A N 1
ATOM 1004 C CA . VAL A 1 125 ? 2.363 -9.153 -3.167 1.00 91.25 125 VAL A CA 1
ATOM 1005 C C . VAL A 1 125 ? 1.480 -10.295 -2.679 1.00 91.25 125 VAL A C 1
ATOM 1007 O O . VAL A 1 125 ? 1.339 -10.524 -1.473 1.00 91.25 125 VAL A O 1
ATOM 1010 N N . LYS A 1 126 ? 0.897 -11.052 -3.608 1.00 92.88 126 LYS A N 1
ATOM 1011 C CA . LYS A 1 126 ? 0.173 -12.284 -3.275 1.00 92.88 126 LYS A CA 1
ATOM 1012 C C . LYS A 1 126 ? 1.113 -13.304 -2.649 1.00 92.88 126 LYS A C 1
ATOM 1014 O O . LYS A 1 126 ? 2.280 -13.410 -3.007 1.00 92.88 126 LYS A O 1
ATOM 1019 N N . ALA A 1 127 ? 0.564 -14.148 -1.779 1.00 92.62 127 ALA A N 1
ATOM 1020 C CA . ALA A 1 127 ? 1.323 -15.212 -1.121 1.00 92.62 127 ALA A CA 1
ATOM 1021 C C . ALA A 1 127 ? 2.006 -16.189 -2.103 1.00 92.62 127 ALA A C 1
ATOM 1023 O O . ALA A 1 127 ? 2.977 -16.836 -1.731 1.00 92.62 127 ALA A O 1
ATOM 1024 N N . ASP A 1 128 ? 1.513 -16.297 -3.341 1.00 90.81 128 ASP A N 1
ATOM 1025 C CA . ASP A 1 128 ? 2.093 -17.135 -4.396 1.00 90.81 128 ASP A CA 1
ATOM 1026 C C . ASP A 1 128 ? 3.075 -16.390 -5.323 1.00 90.81 128 ASP A C 1
ATOM 1028 O O . ASP A 1 128 ? 3.665 -17.006 -6.210 1.00 90.81 128 ASP A O 1
ATOM 1032 N N . GLY A 1 129 ? 3.238 -15.071 -5.159 1.00 90.00 129 GLY A N 1
ATOM 1033 C CA . GLY A 1 129 ? 4.075 -14.216 -6.005 1.00 90.00 129 GLY A CA 1
ATOM 1034 C C . GLY A 1 129 ? 3.677 -14.201 -7.489 1.00 90.00 129 GLY A C 1
ATOM 1035 O O . GLY A 1 129 ? 4.487 -13.845 -8.353 1.00 90.00 129 GLY A O 1
ATOM 1036 N N . SER A 1 130 ? 2.451 -14.613 -7.831 1.00 90.19 130 SER A N 1
ATOM 1037 C CA . SER A 1 130 ? 1.949 -14.623 -9.217 1.00 90.19 130 SER A CA 1
ATOM 1038 C C . SER A 1 130 ? 1.868 -13.219 -9.824 1.00 90.19 130 SER A C 1
ATOM 1040 O O . SER A 1 130 ? 1.963 -13.048 -11.039 1.00 90.19 130 SER A O 1
ATOM 1042 N N . ASP A 1 131 ? 1.752 -12.212 -8.967 1.00 92.19 131 ASP A N 1
ATOM 1043 C CA . ASP A 1 131 ? 1.733 -10.785 -9.252 1.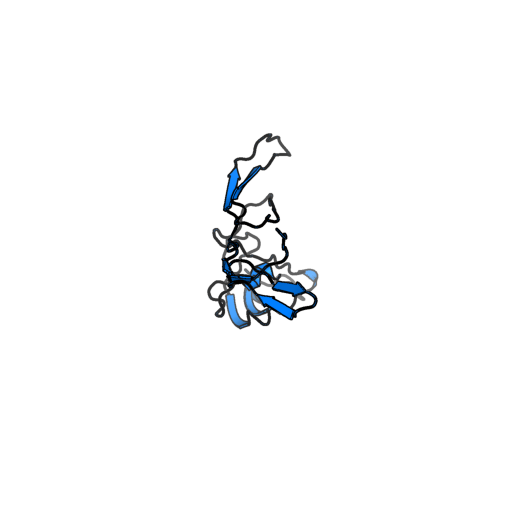00 92.19 131 ASP A CA 1
ATOM 1044 C C . ASP A 1 131 ? 3.097 -10.116 -9.045 1.00 92.19 131 ASP A C 1
ATOM 1046 O O . ASP A 1 131 ? 3.156 -8.910 -8.868 1.00 92.19 131 ASP A O 1
ATOM 1050 N N . VAL A 1 132 ? 4.199 -10.871 -9.092 1.00 90.62 132 VAL A N 1
ATOM 1051 C CA . VAL A 1 132 ? 5.553 -10.307 -9.160 1.00 90.62 132 VAL A CA 1
ATOM 1052 C C . VAL A 1 132 ? 6.039 -10.319 -10.607 1.00 90.62 132 VAL A C 1
ATOM 1054 O O . VAL A 1 132 ? 6.086 -11.370 -11.260 1.00 90.62 132 VAL A O 1
ATOM 1057 N N . ALA A 1 133 ? 6.438 -9.153 -11.108 1.00 90.50 133 ALA A N 1
ATOM 1058 C CA . ALA A 1 133 ? 7.049 -8.971 -12.418 1.00 90.50 133 ALA A CA 1
ATOM 1059 C C . ALA A 1 133 ? 8.387 -8.243 -12.275 1.00 90.50 133 ALA A C 1
ATOM 1061 O O . ALA A 1 133 ? 8.594 -7.480 -11.335 1.00 90.50 133 ALA A O 1
ATOM 1062 N N . VAL A 1 134 ? 9.281 -8.478 -13.231 1.00 89.06 134 VAL A N 1
ATOM 1063 C CA . VAL A 1 134 ? 10.550 -7.760 -13.354 1.00 89.06 134 VAL A CA 1
ATOM 1064 C C . VAL A 1 134 ? 10.595 -7.163 -14.745 1.00 89.06 134 VAL A C 1
ATOM 1066 O O . VAL A 1 134 ? 10.227 -7.830 -15.713 1.00 89.06 134 VAL A O 1
ATOM 1069 N N . THR A 1 135 ? 11.005 -5.908 -14.842 1.00 88.38 135 THR A N 1
ATOM 1070 C CA . THR A 1 135 ? 11.178 -5.205 -16.112 1.00 88.38 135 THR A CA 1
ATOM 1071 C C . THR A 1 135 ? 12.655 -4.954 -16.374 1.00 88.38 135 THR A C 1
ATOM 1073 O O . THR A 1 135 ? 13.464 -4.962 -15.445 1.00 88.38 135 THR A O 1
ATOM 1076 N N . SER A 1 136 ? 13.006 -4.713 -17.635 1.00 85.06 136 SER A N 1
ATOM 1077 C CA . SER A 1 136 ? 14.317 -4.172 -17.985 1.00 85.06 136 SER A CA 1
ATOM 1078 C C . SER A 1 136 ? 14.481 -2.752 -17.417 1.00 85.06 136 SER A C 1
ATOM 1080 O O . SER A 1 136 ? 13.560 -2.207 -16.795 1.00 85.06 136 SER A O 1
ATOM 1082 N N . SER A 1 137 ? 15.644 -2.128 -17.627 1.00 82.75 137 SER A N 1
ATOM 1083 C CA . SER A 1 137 ? 15.868 -0.731 -17.228 1.00 82.75 137 SER A CA 1
ATOM 1084 C C . SER A 1 137 ? 14.911 0.248 -17.905 1.00 82.75 137 SER A C 1
ATOM 1086 O O . SER A 1 137 ? 14.720 1.342 -17.389 1.00 82.75 137 SER A O 1
ATOM 1088 N N . ASP A 1 138 ? 14.297 -0.152 -19.022 1.00 80.94 138 ASP A N 1
ATOM 1089 C CA . ASP A 1 138 ? 13.242 0.612 -19.680 1.00 80.94 138 ASP A CA 1
ATOM 1090 C C . ASP A 1 138 ? 11.925 0.628 -18.904 1.00 80.94 138 ASP A C 1
ATOM 1092 O O . ASP A 1 138 ? 11.032 1.332 -19.327 1.00 80.94 138 ASP A O 1
ATOM 1096 N N . GLY A 1 139 ? 11.763 -0.155 -17.831 1.00 78.62 139 GLY A N 1
ATOM 1097 C CA . GLY A 1 139 ? 10.578 -0.168 -16.971 1.00 78.62 139 GLY A CA 1
ATOM 1098 C C . GLY A 1 139 ? 9.255 -0.639 -17.609 1.00 78.62 139 GLY A C 1
ATOM 1099 O O . GLY A 1 139 ? 8.221 -0.660 -16.934 1.00 78.62 139 GLY A O 1
ATOM 1100 N N . GLU A 1 140 ? 9.280 -1.099 -18.864 1.00 82.50 140 GLU A N 1
ATOM 1101 C CA . GLU A 1 140 ? 8.121 -1.622 -19.608 1.00 82.50 140 GLU A CA 1
ATOM 1102 C C . GLU A 1 140 ? 8.326 -3.067 -20.079 1.00 82.50 140 GLU A C 1
ATOM 1104 O O . GLU A 1 140 ? 7.410 -3.895 -19.987 1.00 82.50 140 GLU A O 1
ATOM 1109 N N . THR A 1 141 ? 9.529 -3.406 -20.548 1.00 85.56 141 THR A N 1
ATOM 1110 C CA . THR A 1 141 ? 9.830 -4.728 -21.094 1.00 85.56 141 THR A CA 1
ATOM 1111 C C . THR A 1 141 ? 9.922 -5.743 -19.968 1.00 85.56 141 THR A C 1
ATOM 1113 O O . THR A 1 141 ? 10.907 -5.789 -19.231 1.00 85.56 141 THR A O 1
ATOM 1116 N N . LYS A 1 142 ? 8.897 -6.592 -19.833 1.00 87.00 142 LYS A N 1
ATOM 1117 C CA . LYS A 1 142 ? 8.910 -7.702 -18.874 1.00 87.00 142 LYS A CA 1
ATOM 1118 C C . LYS A 1 142 ? 10.028 -8.685 -19.210 1.00 87.00 142 LYS A C 1
ATOM 1120 O O . LYS A 1 142 ? 10.037 -9.285 -20.284 1.00 87.00 142 LYS A O 1
ATOM 1125 N N . LEU A 1 143 ? 10.915 -8.898 -18.249 1.00 87.25 143 LEU A N 1
ATOM 1126 C CA . LEU A 1 143 ? 11.950 -9.914 -18.321 1.00 87.25 143 LEU A CA 1
ATOM 1127 C C . LEU A 1 143 ? 11.378 -11.280 -17.949 1.00 87.25 143 LEU A C 1
ATOM 1129 O O . LEU A 1 143 ? 10.446 -11.404 -17.146 1.00 87.25 143 LEU A O 1
ATOM 1133 N N . LYS A 1 144 ? 11.953 -12.331 -18.537 1.00 87.12 144 LYS A N 1
ATOM 1134 C CA . LYS A 1 144 ? 11.625 -13.703 -18.147 1.00 87.12 144 LYS A CA 1
ATOM 1135 C C . LYS A 1 144 ? 12.142 -13.946 -16.736 1.00 87.12 144 LYS A C 1
ATOM 1137 O O . LYS A 1 144 ? 13.283 -13.607 -16.423 1.00 87.12 144 LYS A O 1
ATOM 1142 N N . ARG A 1 145 ? 11.298 -14.553 -15.905 1.00 88.50 145 ARG A N 1
ATOM 1143 C CA . ARG A 1 145 ? 11.603 -14.813 -14.502 1.00 88.50 145 ARG A CA 1
ATOM 1144 C C . ARG A 1 145 ? 11.066 -16.159 -14.037 1.00 88.50 145 ARG A C 1
ATOM 1146 O O . ARG A 1 145 ? 9.997 -16.578 -14.476 1.00 88.50 145 ARG A O 1
ATOM 1153 N N . GLU A 1 146 ? 11.766 -16.786 -13.104 1.00 87.69 146 GLU A N 1
ATOM 1154 C CA . GLU A 1 146 ? 11.349 -18.011 -12.421 1.00 87.69 146 GLU A CA 1
ATOM 1155 C C . GLU A 1 146 ? 11.333 -17.760 -10.912 1.00 87.69 146 GLU A C 1
ATOM 1157 O O . GLU A 1 146 ? 12.340 -17.375 -10.320 1.00 87.69 146 GLU A O 1
ATOM 1162 N N . LEU A 1 147 ? 10.158 -17.935 -10.301 1.00 88.38 147 LEU A N 1
ATOM 1163 C CA . LEU A 1 147 ? 9.986 -17.802 -8.858 1.00 88.38 147 LEU A CA 1
ATOM 1164 C C . LEU A 1 147 ? 10.259 -19.148 -8.203 1.00 88.38 147 LEU A C 1
ATOM 1166 O O . LEU A 1 147 ? 9.529 -20.105 -8.443 1.00 88.38 147 LEU A O 1
ATOM 1170 N N . VAL A 1 148 ? 11.311 -19.199 -7.393 1.00 89.31 148 VAL A N 1
ATOM 1171 C CA . VAL A 1 148 ? 11.757 -20.422 -6.717 1.00 89.31 148 VAL A CA 1
ATOM 1172 C C . VAL A 1 148 ? 11.085 -20.546 -5.357 1.00 89.31 148 VAL A C 1
ATOM 1174 O O . VAL A 1 148 ? 10.586 -21.610 -4.999 1.00 89.31 148 VAL A O 1
ATOM 1177 N N . SER A 1 149 ? 11.053 -19.451 -4.598 1.00 89.06 149 SER A N 1
ATOM 1178 C CA . SER A 1 149 ? 10.357 -19.372 -3.317 1.00 89.06 149 SER A CA 1
ATOM 1179 C C . SER A 1 149 ? 9.954 -17.937 -2.997 1.00 89.06 149 SER A C 1
ATOM 1181 O O . SER A 1 149 ? 10.576 -16.978 -3.462 1.00 89.06 149 SER A O 1
ATOM 1183 N N . ILE A 1 150 ? 8.906 -17.796 -2.188 1.00 89.50 150 ILE A N 1
ATOM 1184 C CA . ILE A 1 150 ? 8.467 -16.524 -1.622 1.00 89.50 150 ILE A CA 1
ATOM 1185 C C . ILE A 1 150 ? 7.854 -16.759 -0.241 1.00 89.50 150 ILE A C 1
ATOM 1187 O O . ILE A 1 150 ? 7.107 -17.715 -0.038 1.00 89.50 150 ILE A O 1
ATOM 1191 N N . ASP A 1 151 ? 8.178 -15.879 0.697 1.00 89.94 151 ASP A N 1
ATOM 1192 C CA . ASP A 1 151 ? 7.512 -15.737 1.984 1.00 89.94 151 ASP A CA 1
ATOM 1193 C C . ASP A 1 151 ? 7.230 -14.247 2.188 1.00 89.94 151 ASP A C 1
ATOM 1195 O O . ASP A 1 151 ? 8.125 -13.462 2.507 1.00 89.94 151 ASP A O 1
ATOM 1199 N N . THR A 1 152 ? 5.979 -13.843 1.966 1.00 89.69 152 THR A N 1
ATOM 1200 C CA . THR A 1 152 ? 5.561 -12.439 2.079 1.00 89.69 152 THR A CA 1
ATOM 1201 C C . THR A 1 152 ? 5.499 -11.955 3.529 1.00 89.69 152 THR A C 1
ATOM 1203 O O . THR A 1 152 ? 5.586 -10.753 3.767 1.00 89.69 152 THR A O 1
ATOM 1206 N N . VAL A 1 153 ? 5.406 -12.867 4.506 1.00 88.94 153 VAL A N 1
ATOM 1207 C CA . VAL A 1 153 ? 5.431 -12.536 5.939 1.00 88.94 153 VAL A CA 1
ATOM 1208 C C . VAL A 1 153 ? 6.873 -12.378 6.408 1.00 88.94 153 VAL A C 1
ATOM 1210 O O . VAL A 1 153 ? 7.215 -11.376 7.036 1.00 88.94 153 VAL A O 1
ATOM 1213 N N . GLY A 1 154 ? 7.726 -13.343 6.058 1.00 87.19 154 GLY A N 1
ATOM 1214 C CA . GLY A 1 15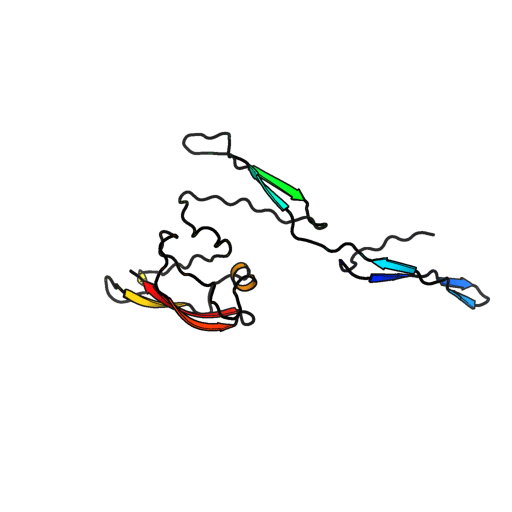4 ? 9.167 -13.302 6.296 1.00 87.19 154 GLY A CA 1
ATOM 1215 C C . GLY A 1 154 ? 9.910 -12.282 5.428 1.00 87.19 154 GLY A C 1
ATOM 1216 O O . GLY A 1 154 ? 11.075 -12.007 5.698 1.00 87.19 154 GLY A O 1
ATOM 1217 N N . LYS A 1 155 ? 9.241 -11.702 4.419 1.00 87.69 155 LYS A N 1
ATOM 1218 C CA . LYS A 1 155 ? 9.785 -10.737 3.446 1.00 87.69 155 LYS A CA 1
ATOM 1219 C C . LYS A 1 155 ? 11.020 -11.276 2.725 1.00 87.69 155 LYS A C 1
ATOM 1221 O O . LYS A 1 155 ? 12.022 -10.584 2.544 1.00 87.69 155 LYS A O 1
ATOM 1226 N N . THR A 1 156 ? 10.937 -12.538 2.318 1.00 86.06 156 THR A N 1
ATOM 1227 C CA . THR A 1 156 ? 11.989 -13.208 1.554 1.00 86.06 156 THR A CA 1
ATOM 1228 C C . THR A 1 156 ? 11.443 -13.687 0.218 1.00 86.06 156 THR A C 1
ATOM 1230 O O . THR A 1 156 ? 10.276 -14.055 0.081 1.00 86.06 156 THR A O 1
ATOM 1233 N N . MET A 1 157 ? 12.290 -13.649 -0.804 1.00 86.69 157 MET A N 1
ATOM 1234 C CA . MET A 1 157 ? 11.983 -14.157 -2.134 1.00 86.69 157 MET A CA 1
ATOM 1235 C C . MET A 1 157 ? 13.276 -14.645 -2.774 1.00 86.69 157 MET A C 1
ATOM 1237 O O . MET A 1 157 ? 14.331 -14.049 -2.566 1.00 86.69 157 MET A O 1
ATOM 1241 N N . VAL A 1 158 ? 13.168 -15.716 -3.553 1.00 85.50 158 VAL A N 1
ATOM 1242 C CA . VAL A 1 158 ? 14.216 -16.221 -4.437 1.00 85.50 158 VAL A CA 1
ATOM 1243 C C . VAL A 1 158 ? 13.649 -16.200 -5.846 1.00 85.50 158 VAL A C 1
ATOM 1245 O O . VAL A 1 158 ? 12.715 -16.939 -6.172 1.00 85.50 158 VAL A O 1
ATOM 1248 N N . LEU A 1 159 ? 14.218 -15.335 -6.679 1.00 85.56 159 LEU A N 1
ATOM 1249 C CA . LEU A 1 159 ? 13.814 -15.158 -8.064 1.00 85.56 159 LEU A CA 1
ATOM 1250 C C . LEU A 1 159 ? 15.027 -15.278 -8.980 1.00 85.56 159 LEU A C 1
ATOM 1252 O O . LEU A 1 159 ? 16.037 -14.618 -8.741 1.00 85.56 159 LEU A O 1
ATOM 1256 N N . TRP A 1 160 ? 14.889 -16.067 -10.043 1.00 83.94 160 TRP A N 1
ATOM 1257 C CA . TRP A 1 160 ? 15.779 -16.017 -11.196 1.00 83.94 160 TRP A CA 1
ATOM 1258 C C . TRP A 1 160 ? 15.205 -15.070 -12.240 1.00 83.94 160 TRP A C 1
ATOM 1260 O O . TRP A 1 160 ? 14.022 -15.155 -12.568 1.00 83.94 160 TRP A O 1
ATOM 1270 N N . VAL A 1 161 ? 16.040 -14.192 -12.788 1.00 83.75 161 VAL A N 1
ATOM 1271 C CA . VAL A 1 161 ? 15.674 -13.269 -13.871 1.00 83.75 161 VAL A CA 1
ATOM 1272 C C . VAL A 1 161 ? 16.690 -13.403 -14.990 1.00 83.75 161 VAL A C 1
ATOM 1274 O O . VAL A 1 161 ? 17.885 -13.372 -14.716 1.00 83.75 161 VAL A O 1
ATOM 1277 N N . VAL A 1 162 ? 16.222 -13.536 -16.231 1.00 81.56 162 VAL A N 1
ATOM 1278 C CA . VAL A 1 162 ? 17.086 -13.511 -17.417 1.00 81.56 162 VAL A CA 1
ATOM 1279 C C . VAL A 1 162 ? 17.252 -12.064 -17.864 1.00 81.56 162 VAL A C 1
ATOM 1281 O O . VAL A 1 162 ? 16.267 -11.417 -18.228 1.00 81.56 162 VAL A O 1
ATOM 1284 N N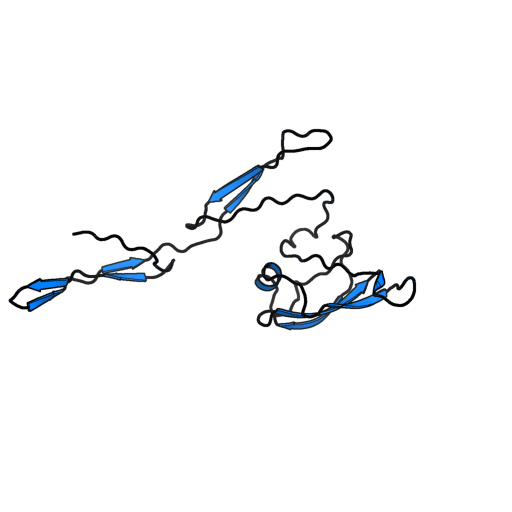 . LEU A 1 163 ? 18.486 -11.567 -17.811 1.00 74.50 163 LEU A N 1
ATOM 1285 C CA . LEU A 1 163 ? 18.853 -10.246 -18.319 1.00 74.50 163 LEU A CA 1
ATOM 1286 C C . LEU A 1 163 ? 19.246 -10.360 -19.798 1.00 74.50 163 LEU A C 1
ATOM 1288 O O . LEU A 1 163 ? 20.052 -11.221 -20.147 1.00 74.50 163 LEU A O 1
ATOM 1292 N N . SER A 1 164 ? 18.654 -9.515 -20.643 1.00 63.72 164 SER A N 1
ATOM 1293 C CA . SER A 1 164 ? 18.897 -9.441 -22.093 1.00 63.72 164 SER A CA 1
ATOM 1294 C C . SER A 1 164 ? 19.958 -8.416 -22.455 1.00 63.72 164 SER A C 1
ATOM 1296 O O . SER A 1 164 ? 19.865 -7.310 -21.871 1.00 63.72 164 SER A O 1
#

Organism: NCBI:txid412755

Radius of gyration: 26.45 Å; chains: 1; bounding box: 62×48×75 Å

pLDDT: mean 86.46, std 11.06, range [55.88, 98.5]

Secondary structure (DSSP, 8-state):
-------PPTT-EEEE--EEEETTEEEE---EEEEPPPP---EEEEEEEES--SS--EEEEEEEE-TTS---------SS----TT--S-------GGGS-SS---SPEEEE-SSS--HHHHTTS-TT-TT---B-TTSSSBPPEEEEEEETTTTEEEEEEE--